Protein AF-A0A3B8R367-F1 (afdb_monomer_lite)

Radius of gyration: 16.26 Å; chains: 1; bounding box: 36×27×40 Å

pLDDT: mean 92.8, std 4.07, range [72.94, 98.19]

Secondary structure (DSSP, 8-state):
--S-GGGGSHHHHHHHHHHHHHTSSSS---TTPPPSSS-SSB--TTHHHHHHTTEEEEEETTEEEEEEEGGGIIIIIHHHGGGSPP--SHHHHTT--

Sequence (97 aa):
ARFYPHQKQDDIVESRCAEIAQKVYTPAVHPREPFATSRERFVSPFYEREVALGGYFMEIKGWERAHGYRANEATLLAKYRDRVPAREHEWDSRHFW

Structure (mmCIF, N/CA/C/O backbone):
data_AF-A0A3B8R367-F1
#
_entry.id   AF-A0A3B8R367-F1
#
loop_
_atom_site.group_PDB
_atom_site.id
_atom_site.type_symbol
_atom_site.label_atom_id
_atom_site.label_alt_id
_atom_site.label_comp_id
_atom_site.label_asym_id
_atom_site.label_entity_id
_atom_site.label_seq_id
_atom_site.pdbx_PDB_ins_code
_atom_site.Cartn_x
_atom_site.Cartn_y
_atom_site.Cartn_z
_atom_site.occupancy
_atom_site.B_iso_or_equiv
_atom_site.auth_seq_id
_atom_site.auth_comp_id
_atom_site.auth_asym_id
_atom_site.auth_atom_id
_atom_site.pdbx_PDB_model_num
ATOM 1 N N . ALA A 1 1 ? -4.826 13.478 16.577 1.00 79.81 1 ALA A N 1
ATOM 2 C CA . ALA A 1 1 ? -5.801 13.615 15.471 1.00 79.81 1 ALA A CA 1
ATOM 3 C C . ALA A 1 1 ? -5.298 13.029 14.127 1.00 79.81 1 ALA A C 1
ATOM 5 O O . ALA A 1 1 ? -5.469 13.652 13.094 1.00 79.81 1 ALA A O 1
ATOM 6 N N . ARG A 1 2 ? -4.708 11.815 14.097 1.00 94.00 2 ARG A N 1
ATOM 7 C CA . ARG A 1 2 ? -4.056 11.235 12.887 1.00 94.00 2 ARG A CA 1
ATOM 8 C C . ARG A 1 2 ? -4.920 10.271 12.049 1.00 94.00 2 ARG A C 1
ATOM 10 O O . ARG A 1 2 ? -4.426 9.689 11.079 1.00 94.00 2 ARG A O 1
ATOM 17 N N . PHE A 1 3 ? -6.155 10.031 12.486 1.00 95.06 3 PHE A N 1
ATOM 18 C CA . PHE A 1 3 ? -7.081 9.051 11.915 1.00 95.06 3 PHE A CA 1
ATOM 19 C C . PHE A 1 3 ? -8.317 9.756 11.368 1.00 95.06 3 PHE A C 1
ATOM 21 O O . PHE A 1 3 ? -8.924 10.568 12.078 1.00 95.06 3 PHE A O 1
ATOM 28 N N . TYR A 1 4 ? -8.697 9.412 10.140 1.00 94.62 4 TYR A N 1
ATOM 29 C CA . TYR A 1 4 ? -9.957 9.849 9.540 1.00 94.62 4 TYR A CA 1
ATOM 30 C C . TYR A 1 4 ? -11.155 9.178 10.229 1.00 94.62 4 TYR A C 1
ATOM 32 O O . TYR A 1 4 ? -10.975 8.127 10.846 1.00 94.62 4 TYR A O 1
ATOM 40 N N . PRO A 1 5 ? -12.378 9.737 10.127 1.00 95.81 5 PRO A N 1
ATOM 41 C CA . PRO A 1 5 ? -13.566 9.153 10.753 1.00 95.81 5 PRO A CA 1
ATOM 42 C C . PRO A 1 5 ? -13.781 7.669 10.424 1.00 95.81 5 PRO A C 1
ATOM 44 O O . PRO A 1 5 ? -14.040 6.884 11.327 1.00 95.81 5 PRO A O 1
ATOM 47 N N . HIS A 1 6 ? -13.577 7.255 9.168 1.00 93.94 6 HIS A N 1
ATOM 48 C CA . HIS A 1 6 ? -13.747 5.854 8.763 1.00 93.94 6 HIS A CA 1
ATOM 49 C C . HIS A 1 6 ? -12.756 4.888 9.437 1.00 93.94 6 HIS A C 1
ATOM 51 O O . HIS A 1 6 ? -13.061 3.713 9.568 1.00 93.94 6 HIS A O 1
ATOM 57 N N . GLN A 1 7 ? -11.578 5.363 9.861 1.00 95.00 7 GLN A N 1
ATOM 58 C CA . GLN A 1 7 ? -10.548 4.533 10.505 1.00 95.00 7 GLN A CA 1
ATOM 59 C C . GLN A 1 7 ? -10.823 4.293 11.992 1.00 95.00 7 GLN A C 1
ATOM 61 O O . GLN A 1 7 ? -10.040 3.622 12.656 1.00 95.00 7 GLN A O 1
ATOM 66 N N . LYS A 1 8 ? -11.879 4.915 12.523 1.00 95.81 8 LYS A N 1
ATOM 67 C CA . LYS A 1 8 ? -12.301 4.811 13.922 1.00 95.81 8 LYS A CA 1
ATOM 68 C C . LYS A 1 8 ? -13.546 3.939 14.086 1.00 95.81 8 LYS A C 1
ATOM 70 O O . LYS A 1 8 ? -14.064 3.875 15.189 1.00 95.81 8 LYS A O 1
ATOM 75 N N . GLN A 1 9 ? -14.044 3.359 12.995 1.00 96.56 9 GLN A N 1
ATOM 76 C CA . GLN A 1 9 ? -15.167 2.431 13.03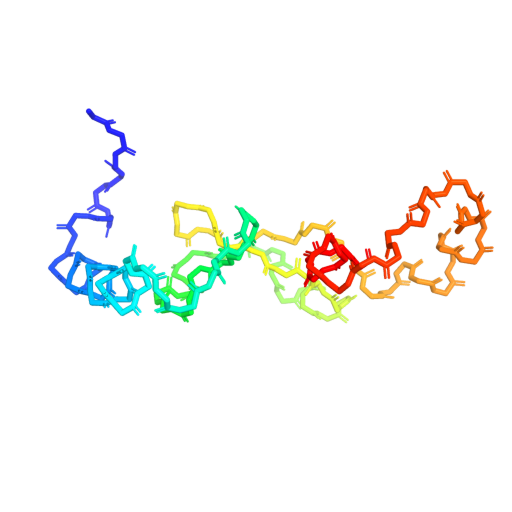6 1.00 96.56 9 GLN A CA 1
ATOM 77 C C . GLN A 1 9 ? -14.713 1.106 13.648 1.00 96.56 9 GLN A C 1
ATOM 79 O O . GLN A 1 9 ? -13.564 0.702 13.444 1.00 96.56 9 GLN A O 1
ATOM 84 N N . ASP A 1 10 ? -15.604 0.466 14.400 1.00 97.69 10 ASP A N 1
ATOM 85 C CA . ASP A 1 10 ? -15.278 -0.697 15.231 1.00 97.69 10 ASP A CA 1
ATOM 86 C C . ASP A 1 10 ? -14.701 -1.853 14.405 1.00 97.69 10 ASP A C 1
ATOM 88 O O . ASP A 1 10 ? -13.675 -2.419 14.777 1.00 97.69 10 ASP A O 1
ATOM 92 N N . ASP A 1 11 ? -15.276 -2.115 13.227 1.00 95.19 11 ASP A N 1
ATOM 93 C CA . ASP A 1 11 ? -14.818 -3.136 12.278 1.00 95.19 11 ASP A CA 1
ATOM 94 C C . ASP A 1 11 ? -13.365 -2.910 11.830 1.00 95.19 11 ASP A C 1
ATOM 96 O O . ASP A 1 11 ? -12.549 -3.836 11.797 1.00 95.19 11 ASP A O 1
ATOM 100 N N . ILE A 1 12 ? -13.011 -1.659 11.525 1.00 95.44 12 ILE A N 1
ATOM 101 C CA . ILE A 1 12 ? -11.659 -1.290 11.098 1.00 95.44 12 ILE A CA 1
ATOM 102 C C . ILE A 1 12 ? -10.674 -1.393 12.260 1.00 95.44 12 ILE A C 1
ATOM 104 O O . ILE A 1 12 ? -9.553 -1.875 12.078 1.00 95.44 12 ILE A O 1
ATOM 108 N N . VAL A 1 13 ? -11.069 -0.931 13.448 1.00 96.12 13 VAL A N 1
ATOM 109 C CA . VAL A 1 13 ? -10.216 -0.972 14.640 1.00 96.12 13 VAL A CA 1
ATOM 110 C C . VAL A 1 13 ? -9.929 -2.417 15.032 1.00 96.12 13 VAL A C 1
ATOM 112 O O . VAL A 1 13 ? -8.763 -2.771 15.205 1.00 96.12 13 VAL A O 1
ATOM 115 N N . GLU A 1 14 ? -10.958 -3.257 15.111 1.00 96.81 14 GLU A N 1
ATOM 116 C CA . GLU A 1 14 ? -10.826 -4.675 15.440 1.00 96.81 14 GLU A CA 1
ATOM 117 C C . GLU A 1 14 ? -9.930 -5.393 14.427 1.00 96.81 14 GLU A C 1
ATOM 119 O O . GLU A 1 14 ? -8.932 -6.011 14.805 1.00 96.81 14 GLU A O 1
ATOM 124 N N . SER A 1 15 ? -10.217 -5.232 13.133 1.00 94.94 15 SER A N 1
ATOM 125 C CA . SER A 1 15 ? -9.470 -5.893 12.065 1.00 94.94 15 SER A CA 1
ATOM 126 C C . SER A 1 15 ? -7.988 -5.498 12.044 1.00 94.94 15 SER A C 1
ATOM 128 O O . SER A 1 15 ? -7.110 -6.354 11.909 1.00 94.94 15 SER A O 1
ATOM 130 N N . ARG A 1 16 ? -7.681 -4.204 12.220 1.00 94.12 16 ARG A N 1
ATOM 131 C CA . ARG A 1 16 ? -6.296 -3.706 12.259 1.00 94.12 16 ARG A CA 1
ATOM 132 C C . ARG A 1 16 ? -5.562 -4.190 13.506 1.00 94.12 16 ARG A C 1
ATOM 134 O O . ARG A 1 16 ? -4.416 -4.619 13.396 1.00 94.12 16 ARG A O 1
ATOM 141 N N . CYS A 1 17 ? -6.202 -4.149 14.672 1.00 96.12 17 CYS A N 1
ATOM 142 C CA . CYS A 1 17 ? -5.610 -4.644 15.913 1.00 96.12 17 CYS A CA 1
ATOM 143 C C . CYS A 1 17 ? -5.317 -6.148 15.840 1.00 96.12 17 CYS A C 1
ATOM 145 O O . CYS A 1 17 ? -4.224 -6.560 16.224 1.00 96.12 17 CYS A O 1
ATOM 147 N N . ALA A 1 18 ? -6.242 -6.948 15.302 1.00 95.88 18 ALA A N 1
ATOM 148 C CA . ALA A 1 18 ? -6.060 -8.386 15.135 1.00 95.88 18 ALA A CA 1
ATOM 149 C C . ALA A 1 18 ? -4.859 -8.715 14.231 1.00 95.88 18 ALA A C 1
ATOM 151 O O . ALA A 1 18 ? -4.008 -9.521 14.608 1.00 95.88 18 ALA A O 1
ATOM 152 N N . GLU A 1 19 ? -4.737 -8.053 13.076 1.00 95.19 19 GLU A N 1
ATOM 153 C CA . GLU A 1 19 ? -3.617 -8.286 12.155 1.00 95.19 19 GLU A CA 1
ATOM 154 C C . GLU A 1 19 ? -2.268 -7.840 12.752 1.00 95.19 19 GLU A C 1
ATOM 156 O O . GLU A 1 19 ? -1.262 -8.533 12.603 1.00 95.19 19 GLU A O 1
ATOM 161 N N . ILE A 1 20 ? -2.231 -6.708 13.467 1.00 94.88 20 ILE A N 1
ATOM 162 C CA . ILE A 1 20 ? -1.011 -6.233 14.144 1.00 94.88 20 ILE A CA 1
ATOM 163 C C . ILE A 1 20 ? -0.603 -7.194 15.262 1.00 94.88 20 ILE A C 1
ATOM 165 O O . ILE A 1 20 ? 0.581 -7.498 15.397 1.00 94.88 20 ILE A O 1
ATOM 169 N N . ALA A 1 21 ? -1.561 -7.696 16.045 1.00 95.69 21 ALA A N 1
ATOM 170 C CA . ALA A 1 21 ? -1.286 -8.622 17.140 1.00 95.69 21 ALA A CA 1
ATOM 171 C C . ALA A 1 21 ? -0.621 -9.914 16.640 1.00 95.69 21 ALA A C 1
ATOM 173 O O . ALA A 1 21 ? 0.334 -10.388 17.252 1.00 95.69 21 ALA A O 1
ATOM 174 N N . GLN A 1 22 ? -1.054 -10.432 15.485 1.00 93.75 22 GLN A N 1
ATOM 175 C CA . GLN A 1 22 ? -0.436 -11.597 14.837 1.00 93.75 22 GLN A CA 1
ATOM 176 C C . GLN A 1 22 ? 1.013 -11.353 14.395 1.00 93.75 22 GLN A C 1
ATOM 178 O O . GLN A 1 22 ? 1.755 -12.309 14.207 1.00 93.75 22 GLN A O 1
ATOM 183 N N . LYS A 1 23 ? 1.412 -10.090 14.215 1.00 93.31 23 LYS A N 1
ATOM 184 C CA . LYS A 1 23 ? 2.707 -9.675 13.659 1.00 93.31 23 LYS A CA 1
ATOM 185 C C . LYS A 1 23 ? 3.609 -8.980 14.687 1.00 93.31 23 LYS A C 1
ATOM 187 O O . LYS A 1 23 ? 4.612 -8.380 14.312 1.00 93.31 23 LYS A O 1
ATOM 192 N N . VAL A 1 24 ? 3.264 -9.034 15.979 1.00 94.00 24 VAL A N 1
ATOM 193 C CA . VAL A 1 24 ? 3.939 -8.245 17.026 1.00 94.00 24 VAL A CA 1
ATOM 194 C C . VAL A 1 24 ? 5.432 -8.567 17.158 1.00 94.00 24 VAL A C 1
ATOM 196 O O . VAL A 1 24 ? 6.237 -7.662 17.359 1.00 94.00 24 VAL A O 1
ATOM 199 N N . TYR A 1 25 ? 5.808 -9.839 16.996 1.00 92.44 25 TYR A N 1
ATOM 200 C CA . TYR A 1 25 ? 7.204 -10.288 17.054 1.00 92.44 25 TYR A CA 1
ATOM 201 C C . TYR A 1 25 ? 7.604 -11.228 15.920 1.00 92.44 25 TYR A C 1
ATOM 203 O O . TYR A 1 25 ? 8.785 -11.343 15.600 1.00 92.44 25 TYR A O 1
ATOM 211 N N . THR A 1 26 ? 6.657 -11.942 15.320 1.00 89.50 26 THR A N 1
ATOM 212 C CA . THR A 1 26 ? 6.924 -12.900 14.245 1.00 89.50 26 THR A CA 1
ATOM 213 C C . THR A 1 26 ? 5.666 -13.023 13.391 1.00 89.50 26 THR A C 1
ATOM 215 O O . THR A 1 26 ? 4.588 -13.123 13.969 1.00 89.50 26 THR A O 1
ATOM 218 N N . PRO A 1 27 ? 5.769 -13.038 12.050 1.00 90.19 27 PRO A N 1
ATOM 219 C CA . PRO A 1 27 ? 6.991 -12.938 11.245 1.00 90.19 27 PRO A CA 1
ATOM 220 C C . PRO A 1 27 ? 7.556 -11.510 11.189 1.00 90.19 27 PRO A C 1
ATOM 222 O O . PRO A 1 27 ? 6.898 -10.553 11.592 1.00 90.19 27 PRO A O 1
ATOM 225 N N . ALA A 1 28 ? 8.773 -11.361 10.660 1.00 90.50 28 ALA A N 1
ATOM 226 C CA . ALA A 1 28 ? 9.283 -10.047 10.283 1.00 90.50 28 ALA A CA 1
ATOM 227 C C . ALA A 1 28 ? 8.352 -9.414 9.230 1.00 90.50 28 ALA A C 1
ATOM 229 O O . ALA A 1 28 ? 7.987 -10.064 8.249 1.00 90.50 28 ALA A O 1
ATOM 230 N N . VAL A 1 29 ? 7.979 -8.146 9.427 1.00 92.06 29 VAL A N 1
ATOM 231 C CA . VAL A 1 29 ? 7.091 -7.394 8.524 1.00 92.06 29 VAL A CA 1
ATOM 232 C C . VAL A 1 29 ? 7.879 -6.340 7.759 1.00 92.06 29 VAL A C 1
ATOM 234 O O . VAL A 1 29 ? 8.548 -5.500 8.364 1.00 92.06 29 VAL A O 1
ATOM 237 N N . HIS A 1 30 ? 7.827 -6.391 6.428 1.00 93.12 30 HIS A N 1
ATOM 238 C CA . HIS A 1 30 ? 8.527 -5.418 5.598 1.00 93.12 30 HIS A CA 1
ATOM 239 C C . HIS A 1 30 ? 7.916 -4.017 5.803 1.00 93.12 30 HIS A C 1
ATOM 241 O O . HIS A 1 30 ? 6.695 -3.905 5.892 1.00 93.12 30 HIS A O 1
ATOM 247 N N . PRO A 1 31 ? 8.695 -2.916 5.827 1.00 90.44 31 PRO A N 1
ATOM 248 C CA . PRO A 1 31 ? 8.143 -1.572 6.052 1.00 90.44 31 PRO A CA 1
ATOM 249 C C . PRO A 1 31 ? 7.089 -1.121 5.028 1.00 90.44 31 PRO A C 1
ATOM 251 O O . PRO A 1 31 ? 6.305 -0.216 5.296 1.00 90.44 31 PRO A O 1
ATOM 254 N N . ARG A 1 32 ? 7.098 -1.733 3.839 1.00 90.75 32 ARG A N 1
ATOM 255 C CA . ARG A 1 32 ? 6.118 -1.517 2.758 1.00 90.75 32 ARG A CA 1
ATOM 256 C C . ARG A 1 32 ? 5.039 -2.601 2.686 1.00 90.75 32 ARG A C 1
ATOM 258 O O . ARG A 1 32 ? 4.253 -2.578 1.752 1.00 90.75 32 ARG A O 1
ATOM 265 N N . GLU A 1 33 ? 5.021 -3.554 3.616 1.00 90.94 33 GLU A N 1
ATOM 266 C CA . GLU A 1 33 ? 3.990 -4.591 3.649 1.00 90.94 33 GLU A CA 1
ATOM 267 C C . GLU A 1 33 ? 2.623 -3.924 3.874 1.00 90.94 33 GLU A C 1
ATOM 269 O O . GLU A 1 33 ? 2.427 -3.270 4.907 1.00 90.94 33 GLU A O 1
ATOM 274 N N . PRO A 1 34 ? 1.680 -4.035 2.926 1.00 91.50 34 PRO A N 1
ATOM 275 C CA . PRO A 1 34 ? 0.343 -3.518 3.137 1.00 91.50 34 PRO A CA 1
ATOM 276 C C . PRO A 1 34 ? -0.389 -4.387 4.161 1.00 91.50 34 PRO A C 1
ATOM 278 O O . PRO A 1 34 ? -0.073 -5.560 4.366 1.00 91.50 34 PRO A O 1
ATOM 281 N N . PHE A 1 35 ? -1.423 -3.824 4.776 1.00 92.12 35 PHE A N 1
ATOM 282 C CA . PHE A 1 35 ? -2.357 -4.658 5.516 1.00 92.12 35 PHE A CA 1
ATOM 283 C C . PHE A 1 35 ? -3.080 -5.622 4.569 1.00 92.12 35 PHE A C 1
ATOM 285 O O . PHE A 1 35 ? -3.408 -5.265 3.434 1.00 92.12 35 PHE A O 1
ATOM 292 N N . ALA A 1 36 ? -3.353 -6.833 5.045 1.00 90.88 36 ALA A N 1
ATOM 293 C CA . ALA A 1 36 ? -4.136 -7.813 4.301 1.00 90.88 36 ALA A CA 1
ATOM 294 C C . ALA A 1 36 ? -5.640 -7.515 4.392 1.00 90.88 36 ALA A C 1
ATOM 296 O O . ALA A 1 36 ? -6.386 -7.774 3.450 1.00 90.88 36 ALA A O 1
ATOM 297 N N . THR A 1 37 ? -6.092 -6.949 5.513 1.00 91.81 37 THR A N 1
ATOM 298 C CA . THR A 1 37 ? -7.508 -6.647 5.742 1.00 91.81 37 THR A CA 1
ATOM 299 C C . THR A 1 37 ? -7.889 -5.219 5.347 1.00 91.81 37 THR A C 1
ATOM 301 O O . THR A 1 37 ? -7.033 -4.360 5.111 1.00 91.81 37 THR A O 1
ATOM 304 N N . SER A 1 38 ? -9.196 -4.927 5.335 1.00 90.06 38 SER A N 1
ATOM 305 C CA . SER A 1 38 ? -9.750 -3.576 5.123 1.00 90.06 38 SER A CA 1
ATOM 306 C C . SER A 1 38 ? -9.220 -2.877 3.858 1.00 90.06 38 SER A C 1
ATOM 308 O O . SER A 1 38 ? -8.903 -1.686 3.885 1.00 90.06 38 SER A O 1
ATOM 310 N N . ARG A 1 39 ? -9.080 -3.646 2.773 1.00 93.44 39 ARG A N 1
ATOM 311 C CA . ARG A 1 39 ? -8.658 -3.183 1.443 1.00 93.44 39 ARG A CA 1
ATOM 312 C C . ARG A 1 39 ? -9.842 -2.671 0.633 1.00 93.44 39 ARG A C 1
ATOM 314 O O . ARG A 1 39 ? -10.989 -2.933 0.988 1.00 93.44 39 ARG A O 1
ATOM 321 N N . GLU A 1 40 ? -9.546 -1.905 -0.415 1.00 94.19 40 GLU A N 1
ATOM 322 C CA . GLU A 1 40 ? -10.525 -1.415 -1.401 1.00 94.19 40 GLU A CA 1
ATOM 323 C C . GLU A 1 40 ? -11.683 -0.600 -0.795 1.00 94.19 40 GLU A C 1
ATOM 325 O O . GLU A 1 40 ? -12.743 -0.442 -1.395 1.00 94.19 40 GLU A O 1
ATOM 330 N N . ARG A 1 41 ? -11.487 -0.021 0.399 1.00 93.06 41 ARG A N 1
ATOM 331 C CA . ARG A 1 41 ? -12.520 0.790 1.064 1.00 93.06 41 ARG A CA 1
ATOM 332 C C . ARG A 1 41 ? -12.759 2.112 0.347 1.00 93.06 41 ARG A C 1
ATOM 334 O O . ARG A 1 41 ? -13.890 2.588 0.292 1.00 93.06 41 ARG A O 1
ATOM 341 N N . PHE A 1 42 ? -11.692 2.692 -0.191 1.00 96.25 42 PHE A N 1
ATOM 342 C CA . PHE A 1 42 ? -11.754 3.813 -1.109 1.00 96.25 42 PHE A CA 1
ATOM 343 C C . PHE A 1 42 ? -10.835 3.554 -2.293 1.00 96.25 42 PHE A C 1
ATOM 345 O O . PHE A 1 42 ? -9.672 3.173 -2.142 1.00 96.25 42 PHE A O 1
ATOM 352 N N . VAL A 1 43 ? -11.363 3.812 -3.479 1.00 97.81 43 VAL A N 1
ATOM 353 C CA . VAL A 1 43 ? -10.646 3.673 -4.738 1.00 97.81 43 VAL A CA 1
ATOM 354 C C . VAL A 1 43 ? -10.850 4.929 -5.573 1.00 97.81 43 VAL A C 1
ATOM 356 O O . VAL A 1 43 ? -11.861 5.625 -5.442 1.00 97.81 43 VAL A O 1
ATOM 359 N N . SER A 1 44 ? -9.861 5.261 -6.399 1.00 96.38 44 SER A N 1
ATOM 360 C CA . SER A 1 44 ? -9.964 6.399 -7.310 1.00 96.38 44 SER A CA 1
ATOM 361 C C . SER A 1 44 ? -10.998 6.108 -8.416 1.00 96.38 44 SER A C 1
ATOM 363 O O . SER A 1 44 ? -11.240 4.942 -8.733 1.00 96.38 44 SER A O 1
ATOM 365 N N . PRO A 1 45 ? -11.556 7.130 -9.091 1.00 97.94 45 PRO A N 1
ATOM 366 C CA . PRO A 1 45 ? -12.355 6.919 -10.304 1.00 97.94 45 PRO A CA 1
ATOM 367 C C . PRO A 1 45 ? -11.596 6.207 -11.437 1.00 97.94 45 PRO A C 1
ATOM 369 O O . PRO A 1 45 ? -12.210 5.719 -12.381 1.00 97.94 45 PRO A O 1
ATOM 372 N N . PHE A 1 46 ? -10.264 6.157 -11.366 1.00 97.50 46 PHE A N 1
ATOM 373 C CA . PHE A 1 46 ? -9.410 5.490 -12.345 1.00 97.50 46 PHE A CA 1
ATOM 374 C C . PHE A 1 46 ? -9.110 4.035 -11.982 1.00 97.50 46 PHE A C 1
A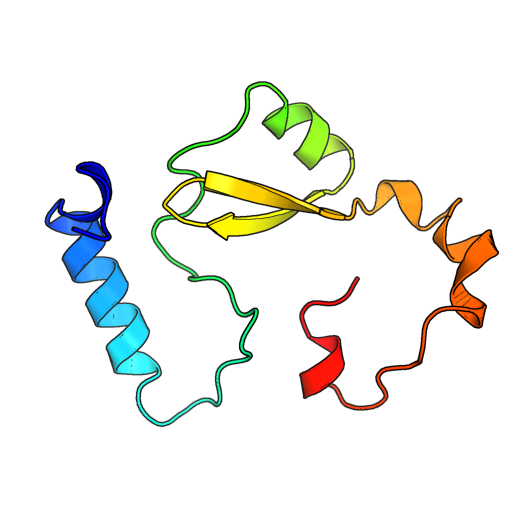TOM 376 O O . PHE A 1 46 ? -8.505 3.341 -12.794 1.00 97.50 46 PHE A O 1
ATOM 383 N N . TYR A 1 47 ? -9.548 3.558 -10.814 1.00 97.56 47 TYR A N 1
ATOM 384 C CA . TYR A 1 47 ? -9.125 2.278 -10.252 1.00 97.56 47 TYR A CA 1
ATOM 385 C C . TYR A 1 47 ? -9.301 1.101 -11.211 1.00 97.56 47 TYR A C 1
ATOM 387 O O . TYR A 1 47 ? -8.361 0.345 -11.418 1.00 97.56 47 TYR A O 1
ATOM 395 N N . GLU A 1 48 ? -10.443 0.986 -11.893 1.00 98.00 48 GLU A N 1
ATOM 396 C CA . GLU A 1 48 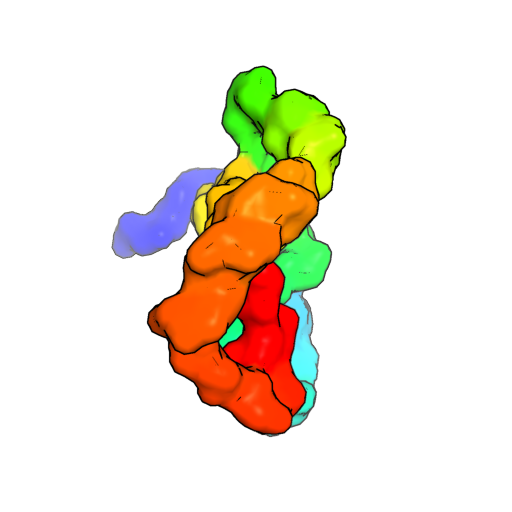? -10.654 -0.092 -12.870 1.00 98.00 48 GLU A CA 1
ATOM 397 C C . GLU A 1 48 ? -9.639 -0.060 -14.023 1.00 98.00 48 GLU A C 1
ATOM 399 O O . GLU A 1 48 ? -9.222 -1.101 -14.530 1.00 98.00 48 GLU A O 1
ATOM 404 N N . ARG A 1 49 ? -9.222 1.136 -14.453 1.00 98.19 49 ARG A N 1
ATOM 405 C CA . ARG A 1 49 ? -8.197 1.303 -15.493 1.00 98.19 49 ARG A CA 1
ATOM 406 C C . ARG A 1 49 ? -6.805 1.022 -14.943 1.00 98.19 49 ARG A C 1
ATOM 408 O O . ARG A 1 49 ? -6.015 0.379 -15.624 1.00 98.19 49 ARG A O 1
ATOM 415 N N . GLU A 1 50 ? -6.523 1.444 -13.715 1.00 97.75 50 GLU A N 1
ATOM 416 C CA . GLU A 1 50 ? -5.275 1.131 -13.016 1.00 97.75 50 GLU A CA 1
ATOM 417 C C . GLU A 1 50 ? -5.117 -0.390 -12.826 1.00 97.75 50 GLU A C 1
ATOM 419 O O . GLU A 1 50 ? -4.056 -0.940 -13.119 1.00 97.75 50 GLU A O 1
ATOM 424 N N . VAL A 1 51 ? -6.189 -1.092 -12.441 1.00 97.88 51 VAL A N 1
ATOM 425 C CA . VAL A 1 51 ? -6.248 -2.561 -12.363 1.00 97.88 51 VAL A CA 1
ATOM 426 C C . VAL A 1 51 ? -6.034 -3.190 -13.738 1.00 97.88 51 VAL A C 1
ATOM 428 O O . VAL A 1 51 ? -5.214 -4.097 -13.864 1.00 97.88 51 VAL A O 1
ATOM 431 N N . ALA A 1 52 ? -6.698 -2.689 -14.786 1.00 98.00 52 ALA A N 1
ATOM 432 C CA . ALA A 1 52 ? -6.523 -3.196 -16.151 1.00 98.00 52 ALA A CA 1
ATOM 433 C C . ALA A 1 52 ? -5.080 -3.047 -16.674 1.00 98.00 52 ALA A C 1
ATOM 435 O O . ALA A 1 52 ? -4.626 -3.863 -17.474 1.00 98.00 52 ALA A O 1
ATOM 436 N N . LEU A 1 53 ? -4.335 -2.045 -16.196 1.00 97.38 53 LEU A N 1
ATOM 437 C CA . LEU A 1 53 ? -2.908 -1.856 -16.487 1.00 97.38 53 LEU A CA 1
ATOM 438 C C . LEU A 1 53 ? -1.982 -2.735 -15.620 1.00 97.38 53 LEU A C 1
ATOM 440 O O . LEU A 1 53 ? -0.755 -2.651 -15.738 1.00 97.38 53 LEU A O 1
ATOM 444 N N . GLY A 1 54 ? -2.549 -3.578 -14.753 1.00 96.88 54 GLY A N 1
ATOM 445 C CA . GLY A 1 54 ? -1.814 -4.388 -13.788 1.00 96.88 54 GLY A CA 1
ATOM 446 C C . GLY A 1 54 ? -1.180 -3.532 -12.699 1.00 96.88 54 GLY A C 1
ATOM 447 O O . GLY A 1 54 ? 0.016 -3.655 -12.441 1.00 96.88 54 GLY A O 1
ATOM 448 N N . GLY A 1 55 ? -1.953 -2.608 -12.127 1.00 95.75 55 GLY A N 1
ATOM 449 C CA . GLY A 1 55 ? -1.523 -1.757 -11.026 1.00 95.75 55 GLY A CA 1
ATOM 450 C C . GLY A 1 55 ? -1.075 -2.574 -9.818 1.00 95.75 55 GLY A C 1
ATOM 451 O O . GLY A 1 55 ? -1.754 -3.500 -9.377 1.00 95.75 55 GLY A O 1
ATOM 452 N N . TYR A 1 56 ? 0.072 -2.209 -9.265 1.00 94.25 56 TYR A N 1
ATOM 453 C CA . TYR A 1 56 ? 0.586 -2.794 -8.039 1.00 94.25 56 TYR A CA 1
ATOM 454 C C . TYR A 1 56 ? 0.207 -1.901 -6.852 1.00 94.25 56 TYR A C 1
ATOM 456 O O . TYR A 1 56 ? 0.784 -0.824 -6.652 1.00 94.25 56 TYR A O 1
ATOM 464 N N . PHE A 1 57 ? -0.814 -2.318 -6.104 1.00 94.38 57 PHE A N 1
ATOM 465 C CA . PHE A 1 57 ? -1.495 -1.464 -5.133 1.00 94.38 57 PHE A CA 1
ATOM 466 C C . PHE A 1 57 ? -1.005 -1.638 -3.697 1.00 94.38 57 PHE A C 1
ATOM 468 O O . PHE A 1 57 ? -0.856 -2.755 -3.197 1.00 94.38 57 PHE A O 1
ATOM 475 N N . MET A 1 58 ? -0.875 -0.509 -3.004 1.00 93.88 58 MET A N 1
ATOM 476 C CA . MET A 1 58 ? -0.785 -0.441 -1.549 1.00 93.88 58 MET A CA 1
ATOM 477 C C . MET A 1 58 ? -1.886 0.456 -0.986 1.00 93.88 58 MET A C 1
ATOM 479 O O . MET A 1 58 ? -2.289 1.441 -1.608 1.00 93.88 58 MET A O 1
ATOM 483 N N . GLU A 1 59 ? -2.339 0.124 0.221 1.00 93.44 59 GLU A N 1
ATOM 484 C CA . GLU A 1 59 ? -3.353 0.887 0.942 1.00 93.44 59 GLU A CA 1
ATOM 485 C C . GLU A 1 59 ? -2.702 1.947 1.833 1.00 93.44 59 GLU A C 1
ATOM 487 O O . GLU A 1 59 ? -1.813 1.648 2.634 1.00 93.44 59 GLU A O 1
ATOM 492 N N . ILE A 1 60 ? -3.162 3.195 1.713 1.00 91.12 60 ILE A N 1
ATOM 493 C CA . ILE A 1 60 ? -2.792 4.281 2.624 1.00 91.12 60 ILE A CA 1
ATOM 494 C C . ILE A 1 60 ? -4.048 5.044 3.051 1.00 91.12 60 ILE A C 1
ATOM 496 O O . ILE A 1 60 ? -4.668 5.754 2.258 1.00 91.12 60 ILE A O 1
ATOM 500 N N . LYS A 1 61 ? -4.370 4.978 4.348 1.00 91.38 61 LYS A N 1
ATOM 501 C CA . LYS A 1 61 ? -5.505 5.684 4.972 1.00 91.38 61 LYS A CA 1
ATOM 502 C C . LYS A 1 61 ? -6.865 5.352 4.331 1.00 91.38 61 LYS A C 1
ATOM 504 O O . LYS A 1 61 ? -7.701 6.236 4.167 1.00 91.38 61 LYS A O 1
ATOM 509 N N . GLY A 1 62 ? -7.063 4.087 3.989 1.00 93.38 62 GLY A N 1
ATOM 510 C CA . GLY A 1 62 ? -8.238 3.506 3.351 1.00 93.38 62 GLY A CA 1
ATOM 511 C C . GLY A 1 62 ? -8.219 3.549 1.821 1.00 93.38 62 GLY A C 1
ATOM 512 O O . GLY A 1 62 ? -9.114 2.970 1.216 1.00 93.38 62 GLY A O 1
ATOM 513 N N . TRP A 1 63 ? -7.245 4.225 1.202 1.00 95.69 63 TRP A N 1
ATOM 514 C CA . TRP A 1 63 ? -7.183 4.407 -0.250 1.00 95.69 63 TRP A CA 1
ATOM 515 C C . TRP A 1 63 ? -6.206 3.448 -0.915 1.00 95.69 63 TRP A C 1
ATOM 517 O O . TRP A 1 63 ? -5.034 3.417 -0.535 1.00 95.69 63 TRP A O 1
ATOM 527 N N . GLU A 1 64 ? -6.659 2.767 -1.964 1.00 96.94 64 GLU A N 1
ATOM 528 C CA . GLU A 1 64 ? -5.786 2.017 -2.868 1.00 96.94 64 GLU A CA 1
ATOM 529 C C . GLU A 1 64 ? -4.989 2.968 -3.764 1.00 96.94 64 GLU A C 1
ATOM 531 O O . GLU A 1 64 ? -5.545 3.873 -4.391 1.00 96.94 64 GLU A O 1
ATOM 536 N N . ARG A 1 65 ? -3.669 2.774 -3.816 1.00 95.38 65 ARG A N 1
ATOM 537 C CA . ARG A 1 65 ? -2.759 3.569 -4.648 1.00 95.38 65 ARG A CA 1
ATOM 538 C C . ARG A 1 65 ? -1.800 2.655 -5.390 1.00 95.38 65 ARG A C 1
ATOM 540 O O . ARG A 1 65 ? -1.080 1.883 -4.759 1.00 95.38 65 ARG A O 1
ATOM 547 N N . ALA A 1 66 ? -1.769 2.755 -6.716 1.00 95.12 66 ALA A N 1
ATOM 548 C CA . ALA A 1 66 ? -0.792 2.040 -7.525 1.00 95.12 66 ALA A CA 1
ATOM 549 C C . ALA A 1 66 ? 0.591 2.700 -7.383 1.00 95.12 66 ALA A C 1
ATOM 551 O O . ALA A 1 66 ? 0.726 3.907 -7.580 1.00 95.12 66 ALA A O 1
ATOM 552 N N . HIS A 1 67 ? 1.634 1.929 -7.056 1.00 91.75 67 HIS A N 1
ATOM 553 C CA . HIS A 1 67 ? 3.023 2.433 -7.086 1.00 91.75 67 HIS A CA 1
ATOM 554 C C . HIS A 1 67 ? 3.768 2.056 -8.372 1.00 91.75 67 HIS A C 1
ATOM 556 O O . HIS A 1 67 ? 4.913 2.451 -8.567 1.00 91.75 67 HIS A O 1
ATOM 562 N N . GLY A 1 68 ? 3.130 1.294 -9.253 1.00 92.56 68 GLY A N 1
ATOM 563 C CA . GLY A 1 68 ? 3.635 0.940 -10.569 1.00 92.56 68 GLY A CA 1
ATOM 564 C C . GLY A 1 68 ? 2.569 0.181 -11.343 1.00 92.56 68 GLY A C 1
ATOM 565 O O . GLY A 1 68 ? 1.522 -0.159 -10.790 1.00 92.56 68 GLY A O 1
ATOM 566 N N . TYR A 1 69 ? 2.857 -0.099 -12.608 1.00 94.94 69 TYR A N 1
ATOM 567 C CA . TYR A 1 69 ? 1.958 -0.821 -13.499 1.00 94.94 69 TYR A CA 1
ATOM 568 C C . TYR A 1 69 ? 2.743 -1.872 -14.257 1.00 94.94 69 TYR A C 1
ATOM 570 O O . TYR A 1 69 ? 3.750 -1.543 -14.890 1.00 94.94 69 TYR A O 1
ATOM 578 N N . ARG A 1 70 ? 2.243 -3.106 -14.264 1.00 95.00 70 ARG A N 1
ATOM 579 C CA . ARG A 1 70 ? 2.815 -4.200 -15.051 1.00 95.00 70 ARG A CA 1
ATOM 580 C C . ARG A 1 70 ? 2.916 -3.856 -16.542 1.00 95.00 70 ARG A C 1
ATOM 582 O O . ARG A 1 70 ? 3.864 -4.255 -17.211 1.00 95.00 70 ARG A O 1
ATOM 589 N N . ALA A 1 71 ? 1.990 -3.049 -17.065 1.00 95.38 71 ALA A N 1
ATOM 590 C CA . ALA A 1 71 ? 2.027 -2.568 -18.450 1.00 95.38 71 ALA A CA 1
ATOM 591 C C . ALA A 1 71 ? 3.328 -1.817 -18.823 1.00 95.38 71 ALA A C 1
ATOM 593 O O . ALA A 1 71 ? 3.711 -1.787 -19.993 1.00 95.38 71 ALA A O 1
ATOM 594 N N . ASN A 1 72 ? 4.035 -1.241 -17.845 1.00 93.62 72 ASN A N 1
ATOM 595 C CA . ASN A 1 72 ? 5.278 -0.506 -18.078 1.00 93.62 72 ASN A CA 1
ATOM 596 C C . ASN A 1 72 ? 6.515 -1.408 -18.186 1.00 93.62 72 ASN A C 1
ATOM 598 O O . ASN A 1 72 ? 7.573 -0.936 -18.602 1.00 93.62 72 ASN A O 1
ATOM 602 N N . GLU A 1 73 ? 6.421 -2.689 -17.831 1.00 91.44 73 GLU A N 1
ATOM 603 C CA . GLU A 1 73 ? 7.581 -3.585 -17.805 1.00 91.44 73 GLU A CA 1
ATOM 604 C C . GLU A 1 73 ? 8.169 -3.797 -19.205 1.00 91.44 73 GLU A C 1
ATOM 606 O O . GLU A 1 73 ? 9.377 -3.679 -19.410 1.00 91.44 73 GLU A O 1
ATOM 611 N N . ALA A 1 74 ? 7.306 -4.014 -20.199 1.00 90.94 74 ALA A N 1
ATOM 612 C CA . ALA A 1 74 ? 7.723 -4.257 -21.579 1.00 90.94 74 ALA A CA 1
ATOM 613 C C . ALA A 1 74 ? 8.365 -3.031 -22.257 1.00 90.94 74 ALA A C 1
ATOM 615 O O . ALA A 1 74 ? 9.036 -3.177 -23.275 1.00 90.94 74 ALA A O 1
ATOM 616 N N . THR A 1 75 ? 8.160 -1.824 -21.719 1.00 91.25 75 THR A N 1
ATOM 617 C CA . THR A 1 75 ? 8.628 -0.570 -22.327 1.00 91.25 75 THR A CA 1
ATOM 618 C C . THR A 1 75 ? 9.680 0.122 -21.464 1.00 91.25 75 THR A C 1
ATOM 620 O O . THR A 1 75 ? 10.833 0.267 -21.871 1.00 91.25 75 THR A O 1
ATOM 623 N N . LEU A 1 76 ? 9.304 0.548 -20.258 1.00 89.88 76 LEU A N 1
ATOM 624 C CA . LEU A 1 76 ? 10.154 1.325 -19.364 1.00 89.88 76 LEU A CA 1
ATOM 625 C C . LEU A 1 76 ? 11.213 0.457 -18.696 1.00 89.88 76 LEU A C 1
ATOM 627 O O . LEU A 1 76 ? 12.377 0.860 -18.679 1.00 89.88 76 LEU A O 1
ATOM 631 N N . LEU A 1 77 ? 10.857 -0.731 -18.192 1.00 87.31 77 LEU A N 1
ATOM 632 C CA . LEU A 1 77 ? 11.872 -1.599 -17.588 1.00 87.31 77 LEU A CA 1
ATOM 633 C C . LEU A 1 77 ? 12.851 -2.103 -18.648 1.00 87.31 77 LEU A C 1
ATOM 635 O O . LEU A 1 77 ? 14.049 -2.025 -18.419 1.00 87.31 77 LEU A O 1
ATOM 639 N N . ALA A 1 78 ? 12.395 -2.483 -19.844 1.00 88.00 78 ALA A N 1
ATOM 640 C CA . ALA A 1 78 ? 13.303 -2.842 -20.940 1.00 88.00 78 ALA A CA 1
ATOM 641 C C . ALA A 1 78 ? 14.369 -1.761 -21.231 1.00 88.00 78 ALA A C 1
ATOM 643 O O . ALA A 1 78 ? 15.508 -2.086 -21.554 1.00 88.00 78 ALA A O 1
ATOM 644 N N . LYS A 1 79 ? 14.024 -0.474 -21.082 1.00 92.44 79 LYS A N 1
ATOM 645 C CA . LYS A 1 79 ? 14.934 0.653 -21.340 1.00 92.44 79 LYS A CA 1
ATOM 646 C C . LYS A 1 79 ? 15.795 1.059 -20.139 1.00 92.44 79 LYS A C 1
ATOM 648 O O . LYS A 1 79 ? 16.906 1.554 -20.328 1.00 92.44 79 LYS A O 1
ATOM 653 N N . TYR A 1 80 ? 15.270 0.944 -18.921 1.00 91.62 80 TYR A N 1
ATOM 654 C CA . TYR A 1 80 ? 15.880 1.544 -17.729 1.00 91.62 80 TYR A CA 1
ATOM 655 C C . TYR A 1 80 ? 16.305 0.539 -16.657 1.00 91.62 80 TYR A C 1
ATOM 657 O O . TYR A 1 80 ? 16.891 0.968 -15.665 1.00 91.62 80 TYR A O 1
ATOM 665 N N . ARG A 1 81 ? 16.059 -0.765 -16.839 1.00 87.25 81 ARG A N 1
ATOM 666 C CA . ARG A 1 81 ? 16.357 -1.806 -15.841 1.00 87.25 81 ARG A CA 1
ATOM 667 C C . ARG A 1 81 ? 17.794 -1.754 -15.336 1.00 87.25 81 ARG A C 1
ATOM 669 O O . ARG A 1 81 ? 17.990 -1.765 -14.129 1.00 87.25 81 ARG A O 1
ATOM 676 N N . ASP A 1 82 ? 18.767 -1.572 -16.224 1.00 90.12 82 ASP A N 1
ATOM 677 C CA . ASP A 1 82 ? 20.192 -1.545 -15.857 1.00 90.12 82 ASP A CA 1
ATOM 678 C C . ASP A 1 82 ? 20.603 -0.293 -15.059 1.00 90.12 82 ASP A C 1
ATOM 680 O O . ASP A 1 82 ? 21.725 -0.198 -14.568 1.00 90.12 82 ASP A O 1
ATOM 684 N N . ARG A 1 83 ? 19.706 0.693 -14.924 1.00 91.69 83 ARG A N 1
ATOM 685 C CA . ARG A 1 83 ? 19.912 1.897 -14.102 1.00 91.69 83 ARG A CA 1
ATOM 686 C C . ARG A 1 83 ? 19.278 1.783 -12.719 1.00 91.69 83 ARG A C 1
ATOM 688 O O . ARG A 1 83 ? 19.473 2.674 -11.895 1.00 91.69 83 ARG A O 1
ATOM 695 N N . VAL A 1 84 ? 18.488 0.739 -12.478 1.00 86.81 84 VAL A N 1
ATOM 696 C CA . VAL A 1 84 ? 17.852 0.491 -11.185 1.00 86.81 84 VAL A CA 1
ATOM 697 C C . VAL A 1 84 ? 18.790 -0.396 -10.365 1.00 86.81 84 VAL A 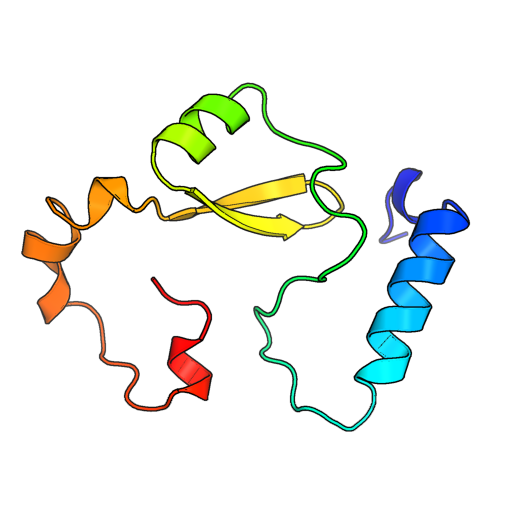C 1
ATOM 699 O O . VAL A 1 84 ? 19.130 -1.485 -10.824 1.00 86.81 84 VAL A O 1
ATOM 702 N N . PRO A 1 85 ? 19.213 0.031 -9.161 1.00 88.25 85 PRO A N 1
ATOM 703 C CA . PRO A 1 85 ? 20.032 -0.809 -8.297 1.00 88.25 85 PRO A CA 1
ATOM 704 C C . PRO A 1 85 ? 19.352 -2.152 -8.017 1.00 88.25 85 PRO A C 1
ATOM 706 O O . PRO A 1 85 ? 18.165 -2.194 -7.671 1.00 88.25 85 PRO A O 1
ATOM 709 N N . ALA A 1 86 ? 20.111 -3.238 -8.159 1.00 87.31 86 ALA A N 1
ATOM 710 C CA . ALA A 1 86 ? 19.632 -4.569 -7.830 1.00 87.31 86 ALA A CA 1
ATOM 711 C C . ALA A 1 86 ? 19.444 -4.699 -6.313 1.00 87.31 86 ALA A C 1
ATOM 713 O O . ALA A 1 86 ? 20.294 -4.282 -5.527 1.00 87.31 86 ALA A O 1
ATOM 714 N N . ARG A 1 87 ? 18.321 -5.298 -5.916 1.00 90.12 87 ARG A N 1
ATOM 715 C CA . ARG A 1 87 ? 18.044 -5.694 -4.534 1.00 90.12 87 ARG A CA 1
ATOM 716 C C . ARG A 1 87 ? 18.179 -7.205 -4.460 1.00 90.12 87 ARG A C 1
ATOM 718 O O . ARG A 1 87 ? 17.249 -7.922 -4.811 1.00 90.12 87 ARG A O 1
ATOM 725 N N . GLU A 1 88 ? 19.368 -7.674 -4.093 1.00 90.81 88 GLU A N 1
ATOM 726 C CA . GLU A 1 88 ? 19.719 -9.102 -4.164 1.00 90.81 88 GLU A CA 1
ATOM 727 C C . GLU A 1 88 ? 18.996 -9.952 -3.114 1.00 90.81 88 GLU A C 1
ATOM 729 O O . GLU A 1 88 ? 18.790 -11.148 -3.305 1.00 90.81 88 GLU A O 1
ATOM 734 N N . HIS A 1 89 ? 18.587 -9.340 -2.002 1.00 91.69 89 HIS A N 1
ATOM 735 C CA . HIS A 1 89 ? 17.898 -10.039 -0.928 1.00 91.69 89 HIS A CA 1
ATOM 736 C C . HIS A 1 89 ? 16.382 -10.031 -1.139 1.00 91.69 89 HIS A C 1
ATOM 738 O O . HIS A 1 89 ? 15.783 -8.993 -1.436 1.00 91.69 89 HIS A O 1
ATOM 744 N N . GLU A 1 90 ? 15.748 -11.184 -0.901 1.00 89.81 90 GLU A N 1
ATOM 745 C CA . GLU A 1 90 ? 14.287 -11.350 -0.970 1.00 89.81 90 GLU A CA 1
ATOM 746 C C . GLU A 1 90 ? 13.569 -10.275 -0.144 1.00 89.81 90 GLU A C 1
ATOM 748 O O . GLU A 1 90 ? 12.635 -9.633 -0.615 1.00 89.81 90 GLU A O 1
ATOM 753 N N . TRP A 1 91 ? 14.057 -10.024 1.074 1.00 90.31 91 TRP A N 1
ATOM 754 C CA . TRP A 1 91 ? 13.473 -9.038 1.976 1.00 90.31 91 TRP A CA 1
ATOM 755 C C . TRP A 1 91 ? 13.399 -7.633 1.371 1.00 90.31 91 TRP A C 1
ATOM 757 O O . TRP A 1 91 ? 12.352 -6.998 1.443 1.00 90.31 91 TRP A O 1
ATOM 767 N N . ASP A 1 92 ? 14.489 -7.159 0.765 1.00 89.25 92 ASP A N 1
ATOM 768 C CA . ASP A 1 92 ? 14.578 -5.804 0.210 1.00 89.25 92 ASP A CA 1
ATOM 769 C C . ASP A 1 92 ? 13.782 -5.681 -1.104 1.00 89.25 92 ASP A C 1
ATOM 771 O O . ASP A 1 92 ? 13.232 -4.628 -1.415 1.00 89.25 92 ASP A O 1
ATOM 775 N N . SER A 1 93 ? 13.647 -6.771 -1.866 1.00 89.44 93 SER A N 1
ATOM 776 C CA . SER A 1 93 ? 12.917 -6.792 -3.145 1.00 89.44 93 SER A CA 1
ATOM 777 C C . SER A 1 93 ? 11.402 -7.028 -3.024 1.00 89.44 93 SER A C 1
ATOM 779 O O . SER A 1 93 ? 10.671 -6.713 -3.960 1.00 89.44 93 SER A O 1
ATOM 781 N N . ARG A 1 94 ? 10.899 -7.498 -1.872 1.00 85.75 94 ARG A N 1
ATOM 782 C CA . ARG A 1 94 ? 9.526 -8.013 -1.651 1.00 85.75 94 ARG A CA 1
ATOM 783 C C . ARG A 1 94 ? 8.360 -7.096 -2.064 1.00 85.75 94 ARG A C 1
ATOM 785 O O . ARG A 1 94 ? 7.258 -7.587 -2.273 1.00 85.75 94 ARG A O 1
ATOM 792 N N . HIS A 1 95 ? 8.584 -5.786 -2.199 1.00 87.50 95 HIS A N 1
ATOM 793 C CA . HIS A 1 95 ? 7.566 -4.792 -2.597 1.00 87.50 95 HIS A CA 1
ATOM 794 C C . HIS A 1 95 ? 8.103 -3.752 -3.594 1.00 87.50 95 HIS A C 1
ATOM 796 O O . HIS A 1 95 ? 7.723 -2.573 -3.556 1.00 87.50 95 HIS A O 1
ATOM 802 N N . PHE A 1 96 ? 9.044 -4.181 -4.436 1.00 81.25 96 PHE A N 1
ATOM 803 C CA . PHE A 1 96 ? 9.609 -3.402 -5.533 1.00 81.25 96 PHE A CA 1
ATOM 804 C C . PHE A 1 96 ? 9.496 -4.216 -6.825 1.00 81.25 96 PHE A C 1
ATOM 806 O O . PHE A 1 96 ? 10.174 -5.226 -6.992 1.00 81.25 96 PHE A O 1
ATOM 813 N N . TRP A 1 97 ? 8.612 -3.757 -7.705 1.00 72.94 97 TRP A N 1
ATOM 814 C CA . TRP A 1 97 ? 8.244 -4.343 -8.994 1.00 72.94 97 TRP A CA 1
ATOM 815 C C . TRP A 1 97 ? 8.631 -3.407 -10.141 1.00 72.94 97 TRP A C 1
ATOM 817 O O . TRP A 1 97 ? 8.622 -2.169 -9.928 1.00 72.94 97 TRP A O 1
#

Foldseek 3Di:
DPADPVCPDPVNVVLVVVQCVVPVPPDDDAPQRADPPLAPQDEDPCRVVCVVQQFDWHDDNSYTDGPDGPVCCVPPCVPCVVVDDDDPDCRVCVRPD

=== Feature glossary ===
The record interleaves many kinds of information about one protein. Here is each kind framed as the question it answers.

Q: Are the domains correctly placed relative to each other?
A: Predicted aligned error is AlphaFold's pairwise confidence. Unlike pLDDT (per-residue), PAE is per-residue-pair and captures whether two parts of the structure are correctly placed relative to each other. Units are ångströms of expected positional error.

Q: Which residues are in helices, strands, or loops?
A: Eight-state secondary structure (DSSP): H is the canonical α-helix, G the tighter 3₁₀-helix, I the wider π-helix; E/B are β-structure, T and S are turns and bends, and '-' is everything else. DSSP derives these from the pattern of main-chain N–H···O=C hydrogen bonds, not from the sequence.

Q: What if only a Cα trace is available?
A: P-SEA three-state annotation labels each residue as helix, strand, or coil based purely on the geometry of the Cα trace. It serves as a fallback when the full backbone (and thus DSSP) is unavailable.

Q: What are the backbone torsion angles?
A: φ (phi) and ψ (psi) are the two rotatable backbone dihedrals per residue: φ is the C(i-1)–N–Cα–C torsion, ψ is the N–Cα–C–N(i+1) torsion, both in degrees on (−180°, 180°]. α-helical residues cluster near (−60°, −45°); β-strand residues near (−120°, +130°). A Ramachandran plot is simply a scatter of (φ, ψ) for every residue.

Q: What known structures does this most resemble?
A: Structural nearest neighbors (via Foldseek easy-search vs the PDB). Reported per hit: target PDB id, E-value, and alignment TM-score. A TM-score above ~0.5 is the conventional threshold for 'same fold'.

Q: What family and function is it annotated with?
A: Database cross-references. InterPro integrates a dozen domain/family signature databases into unified entries with residue-range hits. GO terms attach function/process/location labels with evidence codes. CATH codes position the fold in a four-level structural taxonomy. Organism is the NCBI-taxonomy species name.

Q: Which residues are buried vs exposed?
A: Solvent accessibility: the surface area of each residue that a 1.4 Å water probe can touch, in Å². When only backbone atoms are present the absolute values are lower than full-atom SASA (side chains contribute most of the area) and are flagged as backbone-only.

Q: What do the diagnostic plots show?
A: Three diagnostic plots accompany the record. The Cα contact map visualizes the tertiary structure as a 2D adjacency matrix (8 Å cutoff, sequence-local contacts suppressed). The Ramachandran plot shows the distribution of backbone (φ, ψ) torsions, with points in the α and β basins reflecting secondary structure content. The PAE plot shows AlphaFold's inter-residue confidence as a color matrix.

Q: What is the amino-acid chain?
A: The amino-acid sequence is the protein's primary structure: the linear order of residues from the N-terminus to the C-terminus, written in one-letter code. Everything else here — the 3D coordinates, the secondary structure, the domain annotations — is ultimately a consequence of this string.

Q: What do the rendered images show?
A: The six renders are orthographic views along the three Cartesian axes in both directions. Representation (cartoon, sticks, or surface) and color scheme (sequence-rainbow 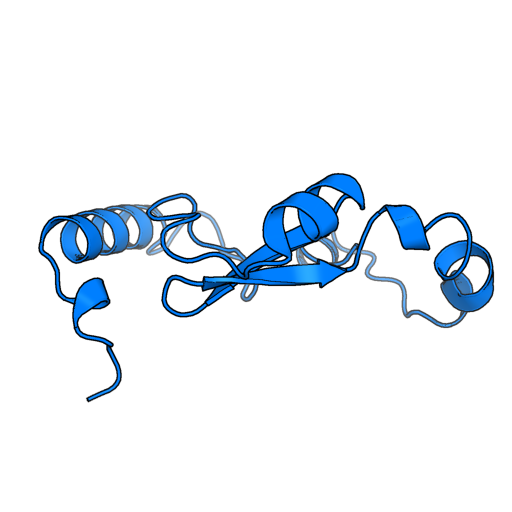or by-chain) vary across proteins so the training set covers all the common visualization conventions.

Q: Where is each backbone atom in 3D?
A: The mmCIF table is the protein's shape written out atom by atom. For each backbone N, Cα, C, and carbonyl O, it records an (x, y, z) coordinate triple in Å plus the residue type, chain letter, and residue number.

Q: How mobile is each atom in the crystal?
A: For experimental (PDB) structures, the B-factor (temperature factor) quantifies the positional spread of each atom in the crystal — a combination of thermal vibration and static disorder — in units of Å². High B-factors mark flexible loops or poorly resolved regions; low B-factors mark the rigid, well-ordered core.

Q: How big and how compact is the whole molecule?
A: Three whole-structure scalars: the radius of gyration (RMS distance of Cα from centroid, in Å), the count of Cα–Cα contacts (pairs closer than 8 Å and separated by more than four residues in sequence — i.e. tertiary, not local, contacts), and the bounding-box dimensions. Together they distinguish compact globular folds from extended fibres or disordered chains.

Q: What does the local fold look like, residue by residue?
A: A 3Di character summarizes, for each residue, the relative orientation of the Cα frame of its nearest spatial neighbor. Because it en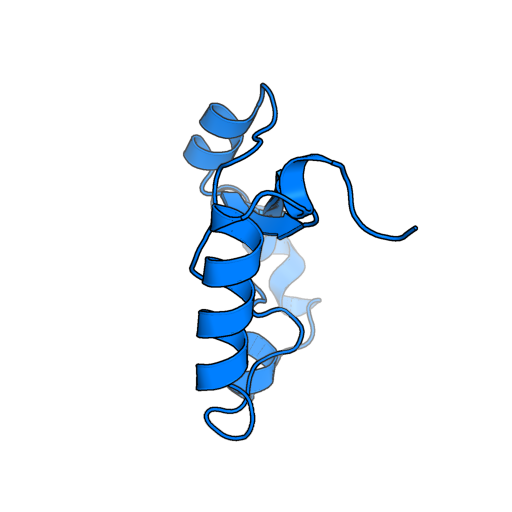codes fold topology rather than chemistry, 3Di alignments detect remote structural similarity that sequence alignment misses.

Q: How confident is the AlphaFold model at each residue?
A: For AlphaFold models, the B-factor field carries pLDDT — the model's own estimate of local accuracy on a 0–100 scale. Regions with pLDDT<50 should be treated as essentially unmodeled; they often correspond to intrinsically disordered segments.